Protein AF-X6LL41-F1 (afdb_monomer)

InterPro domains:
  IPR010301 Ribosomal RNA processing protein 1 [PF05997] (9-171)
  IPR010301 Ribosomal RNA processing protein 1 [PTHR13026] (32-170)

Radius of gyration: 15.84 Å; Cα contacts (8 Å, |Δi|>4): 146; chains: 1; bounding box: 43×36×39 Å

Sequence (175 aa):
FFFFFFEKKGVKEVMKALANPQVLISEILMNQIWEGLFYTYWMSDKPLVQQELALLITTMIHHCSDNARSLVFIGSGWYTLSREWTRIDFLRMDKFMSLVRHLMHQCLDFLALNSWDTSLCQSFSNLFLNNNPNNADNQPQGNQVLFCDPNNRGLVYHLCDIFMDELIKVCSVTP

Nearest PDB structures (foldseek):
  8fkv-assembly1_NO  TM=8.346E-01  e=8.853E-07  Homo sapiens
  8euy-assembly1_4  TM=8.291E-01  e=8.068E-07  Schizosaccharomyces pombe
  6w2v-assembly2_B  TM=4.631E-01  e=1.577E+00  synthetic construct

Structure (mmCIF, N/CA/C/O backbone):
data_AF-X6LL41-F1
#
_entry.id   AF-X6LL41-F1
#
loop_
_atom_site.group_PDB
_atom_site.id
_atom_site.type_symbol
_atom_site.label_atom_id
_atom_site.label_alt_id
_atom_site.label_comp_id
_atom_site.label_asym_id
_atom_site.label_entity_id
_atom_site.label_seq_id
_atom_site.pdbx_PDB_ins_code
_atom_site.Cartn_x
_atom_site.Cartn_y
_atom_site.Cartn_z
_atom_site.occupancy
_atom_site.B_iso_or_equiv
_atom_site.auth_seq_id
_atom_site.auth_comp_id
_atom_site.auth_asym_id
_atom_site.auth_atom_id
_atom_site.pdbx_PDB_model_num
ATOM 1 N N . PHE A 1 1 ? 22.937 9.522 0.078 1.00 33.28 1 PHE A N 1
ATOM 2 C CA . PHE A 1 1 ? 23.386 9.174 1.444 1.00 33.28 1 PHE A CA 1
ATOM 3 C C . PHE A 1 1 ? 22.240 8.766 2.388 1.00 33.28 1 PHE A C 1
ATOM 5 O O . PHE A 1 1 ? 22.523 8.143 3.396 1.00 33.28 1 PHE A O 1
ATOM 12 N N . PHE A 1 2 ? 20.961 9.027 2.061 1.00 35.41 2 PHE A N 1
ATOM 13 C CA . PHE A 1 2 ? 19.806 8.632 2.896 1.00 35.41 2 PHE A CA 1
ATOM 14 C C . PHE A 1 2 ? 19.232 7.225 2.609 1.00 35.41 2 PHE A C 1
ATOM 16 O O . PHE A 1 2 ? 18.390 6.739 3.352 1.00 35.41 2 PHE A O 1
ATOM 23 N N . PHE A 1 3 ? 19.690 6.554 1.547 1.00 40.19 3 PHE A N 1
ATOM 24 C CA . PHE A 1 3 ? 19.038 5.350 1.010 1.00 40.19 3 PHE A CA 1
ATOM 25 C C . PHE A 1 3 ? 19.567 4.007 1.532 1.00 40.19 3 PHE A C 1
ATOM 27 O O . PHE A 1 3 ? 19.021 2.970 1.176 1.00 40.19 3 PHE A O 1
ATOM 34 N N . PHE A 1 4 ? 20.615 3.995 2.360 1.00 36.62 4 PHE A N 1
ATOM 35 C CA . PHE A 1 4 ? 21.355 2.758 2.652 1.00 36.62 4 PHE A CA 1
ATOM 36 C C . PHE A 1 4 ? 21.101 2.138 4.033 1.00 36.62 4 PHE A C 1
ATOM 38 O O . PHE A 1 4 ? 21.790 1.192 4.392 1.00 36.62 4 PHE A O 1
ATOM 45 N N . PHE A 1 5 ? 20.138 2.630 4.822 1.00 41.75 5 PHE A N 1
ATOM 46 C CA . PHE A 1 5 ? 19.946 2.123 6.190 1.00 41.75 5 PHE A CA 1
ATOM 47 C C . PHE A 1 5 ? 18.486 2.015 6.652 1.00 41.75 5 PHE A C 1
ATOM 49 O O . PHE A 1 5 ? 18.164 2.289 7.805 1.00 41.75 5 PHE A O 1
ATOM 56 N N . PHE A 1 6 ? 17.588 1.545 5.786 1.00 51.38 6 PHE A N 1
ATOM 57 C CA . PHE A 1 6 ? 16.343 0.925 6.253 1.00 51.38 6 PHE A CA 1
ATOM 58 C C . PHE A 1 6 ? 16.562 -0.588 6.431 1.00 51.38 6 PHE A C 1
ATOM 60 O O . PHE A 1 6 ? 16.083 -1.426 5.675 1.00 51.38 6 PHE A O 1
ATOM 67 N N . GLU A 1 7 ? 17.346 -0.959 7.444 1.00 62.72 7 GLU A N 1
ATOM 68 C CA . GLU A 1 7 ? 17.366 -2.342 7.938 1.00 62.72 7 GLU A CA 1
ATOM 69 C C . GLU A 1 7 ? 16.042 -2.672 8.658 1.00 62.72 7 GLU A C 1
ATOM 71 O O . GLU A 1 7 ? 15.247 -1.778 8.959 1.00 62.72 7 GLU A O 1
ATOM 76 N N . LYS A 1 8 ? 15.827 -3.943 9.051 1.00 62.91 8 LYS A N 1
ATOM 77 C CA . LYS A 1 8 ? 14.685 -4.374 9.898 1.00 62.91 8 LYS A CA 1
ATOM 78 C C . LYS A 1 8 ? 14.462 -3.462 11.123 1.00 62.91 8 LYS A C 1
ATOM 80 O O . LYS A 1 8 ? 13.346 -3.373 11.627 1.00 62.91 8 LYS A O 1
ATOM 85 N N . LYS A 1 9 ? 15.507 -2.774 11.604 1.00 68.88 9 LYS A N 1
ATOM 86 C CA . LYS A 1 9 ? 15.431 -1.767 12.671 1.00 68.88 9 LYS A CA 1
ATOM 87 C C . LYS A 1 9 ? 14.641 -0.516 12.260 1.00 68.88 9 LYS A C 1
ATOM 89 O O . LYS A 1 9 ? 13.778 -0.100 13.021 1.00 68.88 9 LYS A O 1
ATOM 94 N N . GLY A 1 10 ? 14.872 0.036 11.067 1.00 81.19 10 GLY A N 1
ATOM 95 C CA . GLY A 1 10 ? 14.164 1.226 10.574 1.00 81.19 10 GLY A CA 1
ATOM 96 C C . GLY A 1 10 ? 12.662 0.983 10.427 1.00 81.19 10 GLY A C 1
ATOM 97 O O . GLY A 1 10 ? 11.854 1.776 10.897 1.00 81.19 10 GLY A O 1
ATOM 98 N N . VAL A 1 11 ? 12.289 -0.183 9.893 1.00 82.94 11 VAL A N 1
ATOM 99 C CA . VAL A 1 11 ? 10.882 -0.594 9.754 1.00 82.94 11 VAL A CA 1
ATOM 100 C C . VAL A 1 11 ? 10.181 -0.698 11.117 1.00 82.94 11 VAL A C 1
ATOM 102 O O . VAL A 1 11 ? 9.043 -0.261 11.270 1.00 82.94 11 VAL A O 1
ATOM 105 N N . LYS A 1 12 ? 10.872 -1.210 12.145 1.00 84.56 12 LYS A N 1
ATOM 106 C CA . LYS A 1 12 ? 10.341 -1.268 13.517 1.00 84.56 12 LYS A CA 1
ATOM 107 C C . LYS A 1 12 ? 10.138 0.111 14.138 1.00 84.56 12 LYS A C 1
ATOM 109 O O . LYS A 1 12 ? 9.148 0.306 14.836 1.00 84.56 12 LYS A O 1
ATOM 114 N N . GLU A 1 13 ? 11.047 1.054 13.906 1.00 87.44 13 GLU A N 1
ATOM 115 C CA . GLU A 1 13 ? 10.882 2.422 14.411 1.00 87.44 13 GLU A CA 1
ATOM 116 C C . GLU A 1 13 ? 9.721 3.147 13.718 1.00 87.44 13 GLU A C 1
ATOM 118 O O . GLU A 1 13 ? 8.966 3.847 14.390 1.00 87.44 13 GLU A O 1
ATOM 123 N N . VAL A 1 14 ? 9.500 2.904 12.418 1.00 91.19 14 VAL A N 1
ATOM 124 C CA . VAL A 1 14 ? 8.306 3.402 11.710 1.00 91.19 14 VAL A CA 1
ATOM 125 C C . VAL A 1 14 ? 7.030 2.879 12.366 1.00 91.19 14 VAL A C 1
ATOM 127 O O . VAL A 1 14 ? 6.163 3.678 12.705 1.00 91.19 14 VAL A O 1
ATOM 130 N N . MET A 1 15 ? 6.928 1.573 12.633 1.00 91.00 15 MET A N 1
ATOM 131 C CA . MET A 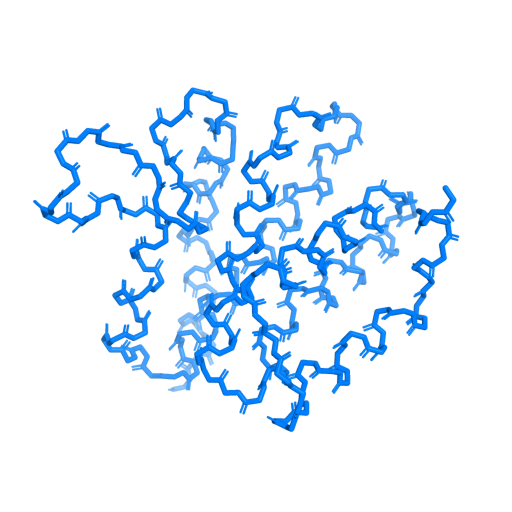1 15 ? 5.745 1.013 13.306 1.00 91.00 15 MET A CA 1
ATOM 132 C C . MET A 1 15 ? 5.494 1.650 14.678 1.00 91.00 15 MET A C 1
ATOM 134 O O . MET A 1 15 ? 4.359 1.990 15.000 1.00 91.00 15 MET A O 1
ATOM 138 N N . LYS A 1 16 ? 6.547 1.864 15.478 1.00 91.81 16 LYS A N 1
ATOM 139 C CA . LYS A 1 16 ? 6.421 2.545 16.778 1.00 91.81 16 LYS A CA 1
ATOM 140 C C . LYS A 1 16 ? 5.925 3.983 16.630 1.00 91.81 16 LYS A C 1
ATOM 142 O O . LYS A 1 16 ? 5.112 4.425 17.435 1.00 91.81 16 LYS A O 1
ATOM 147 N N . ALA A 1 17 ? 6.419 4.711 15.629 1.00 92.56 17 ALA A N 1
ATOM 148 C CA . ALA A 1 17 ? 5.989 6.078 15.362 1.00 92.56 17 ALA A CA 1
ATOM 149 C C . ALA A 1 17 ? 4.515 6.129 14.929 1.00 92.56 17 ALA A C 1
ATOM 151 O O . ALA A 1 17 ? 3.758 6.943 15.452 1.00 92.56 17 ALA A O 1
ATOM 152 N N . LEU A 1 18 ? 4.095 5.221 14.039 1.00 94.00 18 LEU A N 1
ATOM 153 C CA . LEU A 1 18 ? 2.706 5.106 13.582 1.00 94.00 18 LEU A CA 1
ATOM 154 C C . LEU A 1 18 ? 1.743 4.796 14.736 1.00 94.00 18 LEU A C 1
ATOM 156 O O . LEU A 1 18 ? 0.667 5.395 14.797 1.00 94.00 18 LEU A O 1
ATOM 160 N N . ALA A 1 19 ? 2.157 3.938 15.669 1.00 94.81 19 ALA A N 1
ATOM 161 C CA . ALA A 1 19 ? 1.364 3.544 16.831 1.00 94.81 19 ALA A CA 1
ATOM 162 C C . ALA A 1 19 ? 1.279 4.615 17.928 1.00 94.81 19 ALA A C 1
ATOM 164 O O . ALA A 1 19 ? 0.389 4.548 18.772 1.00 94.81 19 ALA A O 1
ATOM 165 N N . ASN A 1 20 ? 2.188 5.597 17.955 1.00 94.00 20 ASN A N 1
ATOM 166 C CA . ASN A 1 20 ? 2.219 6.610 19.006 1.00 94.00 20 ASN A CA 1
ATOM 167 C C . ASN A 1 20 ? 1.291 7.798 18.666 1.00 94.00 20 ASN A C 1
ATOM 169 O O . ASN A 1 20 ? 1.620 8.575 17.761 1.00 94.00 20 ASN A O 1
ATOM 173 N N . PRO A 1 21 ? 0.188 8.025 19.411 1.00 92.00 21 PRO A N 1
ATOM 174 C CA . PRO A 1 21 ? -0.733 9.131 19.139 1.00 92.00 21 PRO A CA 1
ATOM 175 C C . PRO A 1 21 ? -0.095 10.516 19.329 1.00 92.00 21 PRO A C 1
ATOM 177 O O . PRO A 1 21 ? -0.542 11.487 18.729 1.00 92.00 21 PRO A O 1
ATOM 180 N N . GLN A 1 22 ? 0.963 10.617 20.145 1.00 91.31 22 GLN A N 1
ATOM 181 C CA . GLN A 1 22 ? 1.665 11.879 20.416 1.00 91.31 22 GLN A CA 1
ATOM 182 C C . GLN A 1 22 ? 2.561 12.320 19.253 1.00 91.31 22 GLN A C 1
ATOM 184 O O . GLN A 1 22 ? 2.933 13.490 19.166 1.00 91.31 22 GLN A O 1
ATOM 189 N N . VAL A 1 23 ? 2.927 11.395 18.362 1.00 90.94 23 VAL A N 1
ATOM 190 C CA . VAL A 1 23 ? 3.705 11.715 17.165 1.00 90.94 23 VAL A CA 1
ATOM 191 C C . VAL A 1 23 ? 2.744 12.247 16.112 1.00 90.94 23 VAL A C 1
ATOM 193 O O . VAL A 1 23 ? 1.881 11.515 15.630 1.00 90.94 23 VAL A O 1
ATOM 196 N N . LEU A 1 24 ? 2.893 13.520 15.746 1.00 88.88 24 LEU A N 1
ATOM 197 C CA . LEU A 1 24 ? 2.140 14.117 14.648 1.00 88.88 24 LEU A CA 1
ATOM 198 C C . LEU A 1 24 ? 2.757 13.685 13.314 1.00 88.88 24 LEU A C 1
ATOM 200 O O . LEU A 1 24 ? 3.906 14.018 13.023 1.00 88.88 24 LEU A O 1
ATOM 204 N N . ILE A 1 25 ? 1.986 12.970 12.497 1.00 89.75 25 ILE A N 1
ATOM 205 C CA . ILE A 1 25 ? 2.406 12.537 11.163 1.00 89.75 25 ILE A CA 1
ATOM 206 C C . ILE A 1 25 ? 1.541 13.262 10.139 1.00 89.75 25 ILE A C 1
ATOM 208 O O . ILE A 1 25 ? 0.356 12.974 10.002 1.00 89.75 25 ILE A O 1
ATOM 212 N N . SER A 1 26 ? 2.135 14.236 9.448 1.00 91.75 26 SER A N 1
ATOM 213 C CA . SER A 1 26 ? 1.490 14.915 8.324 1.00 91.75 26 SER A CA 1
ATOM 214 C C . SER A 1 26 ? 1.481 14.024 7.081 1.00 91.75 26 SER A C 1
ATOM 216 O O . SER A 1 26 ? 2.293 13.107 6.962 1.00 91.75 26 SER A O 1
ATOM 218 N N . GLU A 1 27 ? 0.616 14.337 6.115 1.00 90.81 27 GLU A N 1
ATOM 219 C CA . GLU A 1 27 ? 0.585 13.654 4.813 1.00 90.81 27 GLU A CA 1
ATOM 220 C C . GLU A 1 27 ? 1.956 13.678 4.115 1.00 90.81 27 GLU A C 1
ATOM 222 O O . GLU A 1 27 ? 2.419 12.665 3.599 1.00 90.81 27 GLU A O 1
ATOM 227 N N . ILE A 1 28 ? 2.666 14.810 4.187 1.00 91.81 28 ILE A N 1
ATOM 228 C CA . ILE A 1 28 ? 4.011 14.965 3.611 1.00 91.81 28 ILE A CA 1
ATOM 229 C C . ILE A 1 28 ? 5.003 13.996 4.264 1.00 91.81 28 ILE A C 1
ATOM 231 O O . ILE A 1 28 ? 5.767 13.331 3.564 1.00 91.81 28 ILE A O 1
ATOM 235 N N . LEU A 1 29 ? 4.992 13.898 5.597 1.00 93.62 29 LEU A N 1
ATOM 236 C CA . LEU A 1 29 ? 5.865 12.968 6.311 1.00 93.62 29 LEU A CA 1
ATOM 237 C C . LEU A 1 29 ? 5.485 11.514 6.004 1.00 93.62 29 LEU A C 1
ATOM 239 O O . LEU A 1 29 ? 6.366 10.681 5.808 1.00 93.62 29 LEU A O 1
ATOM 243 N N . MET A 1 30 ? 4.190 11.212 5.902 1.00 95.38 30 MET A N 1
ATOM 244 C CA . MET A 1 30 ? 3.717 9.884 5.518 1.00 95.38 30 MET A CA 1
ATOM 245 C C . MET A 1 30 ? 4.190 9.496 4.108 1.00 95.38 30 MET A C 1
ATOM 247 O O . MET A 1 30 ? 4.641 8.371 3.901 1.00 95.38 30 MET A O 1
ATOM 251 N N . ASN A 1 31 ? 4.189 10.439 3.162 1.00 94.62 31 ASN A N 1
ATOM 252 C CA . ASN A 1 31 ? 4.722 10.229 1.813 1.00 94.62 31 ASN A CA 1
ATOM 253 C C . ASN A 1 31 ? 6.228 9.928 1.832 1.00 94.62 31 ASN A C 1
ATOM 255 O O . ASN A 1 31 ? 6.690 9.046 1.111 1.00 94.62 31 ASN A O 1
ATOM 259 N N . GLN A 1 32 ? 6.998 10.608 2.686 1.00 94.19 32 GLN A N 1
ATOM 260 C CA . GLN A 1 32 ? 8.427 10.323 2.867 1.00 94.19 32 GLN A CA 1
ATOM 261 C C . GLN A 1 32 ? 8.670 8.943 3.492 1.00 94.19 32 GLN A C 1
ATOM 263 O O . GLN A 1 32 ? 9.596 8.238 3.088 1.00 94.19 32 GLN A O 1
ATOM 268 N N . ILE A 1 33 ? 7.834 8.540 4.456 1.00 94.94 33 ILE A N 1
ATOM 269 C CA . ILE A 1 33 ? 7.877 7.197 5.046 1.00 94.94 33 ILE A CA 1
ATOM 270 C C . ILE A 1 33 ? 7.636 6.151 3.957 1.00 94.94 33 ILE A C 1
ATOM 272 O O . ILE A 1 33 ? 8.443 5.233 3.812 1.00 94.94 33 ILE A O 1
ATOM 276 N N . TRP A 1 34 ? 6.576 6.303 3.163 1.00 96.50 34 TRP A N 1
ATOM 277 C CA . TRP A 1 34 ? 6.252 5.366 2.089 1.00 96.50 34 TRP A CA 1
ATOM 278 C C . TRP A 1 34 ? 7.303 5.304 0.993 1.00 96.50 34 TRP A C 1
ATOM 280 O O . TRP A 1 34 ? 7.592 4.215 0.505 1.00 96.50 34 TRP A O 1
ATOM 290 N N . GLU A 1 35 ? 7.939 6.423 0.654 1.00 95.06 35 GLU A N 1
ATOM 291 C CA . GLU A 1 35 ? 9.086 6.418 -0.249 1.00 95.06 35 GLU A CA 1
ATOM 292 C C . GLU A 1 35 ? 10.241 5.584 0.328 1.00 95.06 35 GLU A C 1
ATOM 294 O O . GLU A 1 35 ? 10.792 4.716 -0.352 1.00 95.06 35 GLU A O 1
ATOM 299 N N . GLY A 1 36 ? 10.553 5.757 1.616 1.00 94.12 36 GLY A N 1
ATOM 300 C CA . GLY A 1 36 ? 11.525 4.919 2.321 1.00 94.12 36 GLY A CA 1
ATOM 301 C C . GLY A 1 36 ? 11.163 3.430 2.281 1.00 94.12 36 GLY A C 1
ATOM 302 O O . GLY A 1 36 ? 12.007 2.598 1.937 1.00 94.12 36 GLY A O 1
ATOM 303 N N . LEU A 1 37 ? 9.906 3.078 2.570 1.00 95.44 37 LEU A N 1
ATOM 304 C CA . LEU A 1 37 ? 9.413 1.696 2.527 1.00 95.44 37 LEU A CA 1
ATOM 305 C C . LEU A 1 37 ? 9.467 1.110 1.108 1.00 95.44 37 LEU A C 1
ATOM 307 O O . LEU A 1 37 ? 9.918 -0.023 0.935 1.00 95.44 37 LEU A O 1
ATOM 311 N N . PHE A 1 38 ? 9.090 1.890 0.093 1.00 95.94 38 PHE A N 1
ATOM 312 C CA . PHE A 1 38 ? 9.137 1.498 -1.314 1.00 95.94 38 PHE A CA 1
ATOM 313 C C . PHE A 1 38 ? 10.557 1.125 -1.737 1.00 95.94 38 PHE A C 1
ATOM 315 O O . PHE A 1 38 ? 10.779 0.032 -2.259 1.00 95.94 38 PHE A O 1
ATOM 322 N N . TYR A 1 39 ? 11.546 1.978 -1.458 1.00 94.25 39 TYR A N 1
ATOM 323 C CA . TYR A 1 39 ? 12.932 1.688 -1.830 1.00 94.25 39 TYR A CA 1
ATOM 324 C C . TYR A 1 39 ? 13.571 0.603 -0.952 1.00 94.25 39 TYR A C 1
ATOM 326 O O . TYR A 1 39 ? 14.415 -0.155 -1.429 1.00 94.25 39 TYR A O 1
ATOM 334 N N . THR A 1 40 ? 13.120 0.441 0.294 1.00 92.94 40 THR A N 1
ATOM 335 C CA . THR A 1 40 ? 13.490 -0.720 1.121 1.00 92.94 40 THR A CA 1
ATOM 336 C C . THR A 1 40 ? 13.018 -2.017 0.468 1.00 92.94 40 THR A C 1
ATOM 338 O O . THR A 1 40 ? 13.783 -2.974 0.337 1.00 92.94 40 THR A O 1
ATOM 341 N N . TYR A 1 41 ? 11.772 -2.040 -0.012 1.00 94.88 41 TYR A N 1
ATOM 342 C CA . TYR A 1 41 ? 11.224 -3.174 -0.746 1.00 94.88 41 TYR A CA 1
ATOM 343 C C . TYR A 1 41 ? 11.928 -3.382 -2.091 1.00 94.88 41 TYR A C 1
ATOM 345 O O . TYR A 1 41 ? 12.267 -4.513 -2.453 1.00 94.88 41 TYR A O 1
ATOM 353 N N . TRP A 1 42 ? 12.239 -2.297 -2.801 1.00 95.31 42 TRP A N 1
ATOM 354 C CA . TRP A 1 42 ? 12.977 -2.306 -4.063 1.00 95.31 42 TRP A CA 1
ATOM 355 C C . TRP A 1 42 ? 14.328 -3.017 -3.947 1.00 95.31 42 TRP A C 1
ATOM 357 O O . TRP A 1 42 ? 14.660 -3.821 -4.820 1.00 95.31 42 TRP A O 1
ATOM 367 N N . MET A 1 43 ? 15.068 -2.778 -2.861 1.00 92.44 43 MET A N 1
ATOM 368 C CA . MET A 1 43 ? 16.388 -3.372 -2.604 1.00 92.44 43 MET A CA 1
ATOM 369 C C . MET A 1 43 ? 16.331 -4.796 -2.021 1.00 92.44 43 MET A C 1
ATOM 371 O O . MET A 1 43 ? 17.369 -5.405 -1.777 1.00 92.44 43 MET A O 1
ATOM 375 N N . SER A 1 44 ? 15.138 -5.348 -1.768 1.00 91.69 44 SER A N 1
ATOM 376 C CA . SER A 1 44 ? 15.004 -6.723 -1.275 1.00 91.69 44 SER A CA 1
ATOM 377 C C . SER A 1 44 ? 15.068 -7.748 -2.418 1.00 91.69 44 SER A C 1
ATOM 379 O O . SER A 1 44 ? 14.195 -7.789 -3.288 1.00 91.69 44 SER A O 1
ATOM 381 N N . ASP A 1 45 ? 16.090 -8.605 -2.410 1.00 90.69 45 ASP A N 1
ATOM 382 C CA . ASP A 1 45 ? 16.326 -9.577 -3.496 1.00 90.69 45 ASP A CA 1
ATOM 383 C C . ASP A 1 45 ? 15.965 -11.024 -3.126 1.00 90.69 45 ASP A C 1
ATOM 385 O O . ASP A 1 45 ? 15.678 -11.842 -3.995 1.00 90.69 45 ASP A O 1
ATOM 389 N N . LYS A 1 46 ? 15.960 -11.368 -1.832 1.00 91.31 46 LYS A N 1
ATOM 390 C CA . LYS A 1 46 ? 15.680 -12.741 -1.378 1.00 91.31 46 LYS A CA 1
ATOM 391 C C . LYS A 1 46 ? 14.163 -12.984 -1.307 1.00 91.31 46 LYS A C 1
ATOM 393 O O . LYS A 1 46 ? 13.511 -12.255 -0.559 1.00 91.31 46 LYS A O 1
ATOM 398 N N . PRO A 1 47 ? 13.605 -14.032 -1.950 1.00 92.69 47 PRO A N 1
ATOM 399 C CA . PRO A 1 47 ? 12.156 -14.268 -1.988 1.00 92.69 47 PRO A CA 1
ATOM 400 C C . PRO A 1 47 ? 11.474 -14.311 -0.613 1.00 92.69 47 PRO A C 1
ATOM 402 O O . PRO A 1 47 ? 10.464 -13.648 -0.405 1.00 92.69 47 PRO A O 1
ATOM 405 N N . LEU A 1 48 ? 12.062 -15.012 0.364 1.00 92.00 48 LEU A N 1
ATOM 406 C CA . LEU A 1 48 ? 11.520 -15.062 1.732 1.00 92.00 48 LEU A CA 1
ATOM 407 C C . LEU A 1 48 ? 11.501 -13.678 2.400 1.00 92.00 48 LEU A C 1
ATOM 409 O O . LEU A 1 48 ? 10.548 -13.327 3.085 1.00 92.00 48 LEU A O 1
ATOM 413 N N . VAL A 1 49 ? 12.531 -12.863 2.155 1.00 91.44 49 VAL A N 1
ATOM 414 C CA . VAL A 1 49 ? 12.606 -11.495 2.688 1.00 91.44 49 VAL A CA 1
ATOM 415 C C . VAL A 1 49 ? 11.569 -10.598 2.017 1.00 91.44 49 VAL A C 1
ATOM 417 O O . VAL A 1 49 ? 10.959 -9.781 2.696 1.00 91.44 49 VAL A O 1
ATOM 420 N N . GLN A 1 50 ? 11.339 -10.758 0.711 1.00 93.44 50 GLN A N 1
ATOM 421 C CA . GLN A 1 50 ? 10.296 -10.028 -0.016 1.00 93.44 50 GLN A CA 1
ATOM 422 C C . GLN A 1 50 ? 8.903 -10.355 0.536 1.00 93.44 50 GLN A C 1
ATOM 424 O O . GLN A 1 50 ? 8.107 -9.447 0.750 1.00 93.44 50 GLN A O 1
ATOM 429 N N . GLN A 1 51 ? 8.612 -11.629 0.806 1.00 93.81 51 GLN A N 1
ATOM 430 C CA . GLN A 1 51 ? 7.332 -12.044 1.389 1.00 93.81 51 GLN A CA 1
ATOM 431 C C . GLN A 1 51 ? 7.139 -11.468 2.799 1.00 93.81 51 GLN A C 1
ATOM 433 O O . GLN A 1 51 ? 6.131 -10.813 3.059 1.00 93.81 51 GLN A O 1
ATOM 438 N N . GLU A 1 52 ? 8.132 -11.636 3.681 1.00 93.81 52 GLU A N 1
ATOM 439 C CA . GLU A 1 52 ? 8.102 -11.068 5.037 1.00 93.81 52 GLU A CA 1
ATOM 440 C C . GLU A 1 52 ? 7.915 -9.547 5.013 1.00 93.81 52 GLU A C 1
ATOM 442 O O . GLU A 1 52 ? 7.118 -9.001 5.773 1.00 93.81 52 GLU A O 1
ATOM 447 N N . LEU A 1 53 ? 8.654 -8.849 4.146 1.00 93.94 53 LEU A N 1
ATOM 448 C CA . LEU A 1 53 ? 8.650 -7.392 4.099 1.00 93.94 53 LEU A CA 1
ATOM 449 C C . LEU A 1 53 ? 7.352 -6.836 3.506 1.00 93.94 53 LEU A C 1
ATOM 451 O O . LEU A 1 53 ? 6.856 -5.833 4.012 1.00 93.94 53 LEU A O 1
ATOM 455 N N . ALA A 1 54 ? 6.779 -7.479 2.483 1.00 95.81 54 ALA A N 1
ATOM 456 C CA . ALA A 1 54 ? 5.490 -7.071 1.925 1.00 95.81 54 ALA A CA 1
ATOM 457 C C . ALA A 1 54 ? 4.380 -7.160 2.978 1.00 95.81 54 ALA A C 1
ATOM 459 O O . ALA A 1 54 ? 3.627 -6.204 3.169 1.00 95.81 54 ALA A O 1
ATOM 460 N N . LEU A 1 55 ? 4.325 -8.274 3.714 1.00 94.88 55 LEU A N 1
ATOM 461 C CA . LEU A 1 55 ? 3.366 -8.443 4.800 1.00 94.88 55 LEU A CA 1
ATOM 462 C C . LEU A 1 55 ? 3.608 -7.422 5.920 1.00 94.88 55 LEU A C 1
ATOM 464 O O . LEU A 1 55 ? 2.672 -6.782 6.391 1.00 94.88 55 LEU A O 1
ATOM 468 N N . LEU A 1 56 ? 4.866 -7.210 6.311 1.00 94.69 56 LEU A N 1
ATOM 469 C CA . LEU A 1 56 ? 5.219 -6.260 7.365 1.00 94.69 56 LEU A CA 1
ATOM 470 C C . LEU A 1 56 ? 4.836 -4.819 7.009 1.00 94.69 56 LEU A C 1
ATOM 472 O O . LEU A 1 56 ? 4.329 -4.109 7.866 1.00 94.69 56 LEU A O 1
ATOM 476 N N . ILE A 1 57 ? 5.075 -4.382 5.769 1.00 96.12 57 ILE A N 1
ATOM 477 C CA . ILE A 1 57 ? 4.726 -3.030 5.303 1.00 96.12 57 ILE A CA 1
ATOM 478 C C . ILE A 1 57 ? 3.209 -2.841 5.297 1.00 96.12 57 ILE A C 1
ATOM 480 O O . ILE A 1 57 ? 2.703 -1.840 5.794 1.00 96.12 57 ILE A O 1
ATOM 484 N N . THR A 1 58 ? 2.478 -3.801 4.739 1.00 97.44 58 THR A N 1
ATOM 485 C CA . THR A 1 58 ? 1.034 -3.664 4.502 1.00 97.44 58 THR A CA 1
ATOM 486 C C . THR A 1 58 ? 0.218 -3.788 5.788 1.00 97.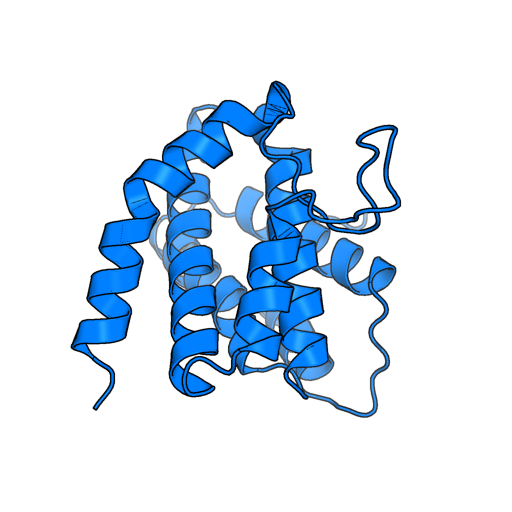44 58 THR A C 1
ATOM 488 O O . THR A 1 58 ? -0.735 -3.038 5.977 1.00 97.44 58 THR A O 1
ATOM 491 N N . THR A 1 59 ? 0.648 -4.628 6.735 1.00 96.94 59 THR A N 1
ATOM 492 C CA . THR A 1 59 ? 0.003 -4.772 8.056 1.00 96.94 59 THR A CA 1
ATOM 493 C C . THR A 1 59 ? 0.158 -3.541 8.960 1.00 96.94 59 THR A C 1
ATOM 495 O O . THR A 1 59 ? -0.539 -3.425 9.970 1.00 96.94 59 THR A O 1
ATOM 498 N N . MET A 1 60 ? 1.017 -2.569 8.616 1.00 96.75 60 MET A N 1
ATOM 499 C CA . MET A 1 60 ? 1.144 -1.315 9.380 1.00 96.75 60 MET A CA 1
ATOM 500 C C . MET A 1 60 ? -0.147 -0.489 9.408 1.00 96.75 60 MET A C 1
ATOM 502 O O . MET A 1 60 ? -0.328 0.298 10.337 1.00 96.75 60 MET A O 1
ATOM 506 N N . ILE A 1 61 ? -1.062 -0.704 8.453 1.00 97.50 61 ILE A N 1
ATOM 507 C CA . ILE A 1 61 ? -2.403 -0.094 8.436 1.00 97.50 61 ILE A CA 1
ATOM 508 C C . ILE A 1 61 ? -3.104 -0.279 9.789 1.00 97.50 61 ILE A C 1
ATOM 510 O O . ILE A 1 61 ? -3.689 0.666 10.318 1.00 97.50 61 ILE A O 1
ATOM 514 N N . HIS A 1 62 ? -2.979 -1.472 10.376 1.00 96.81 62 HIS A N 1
ATOM 515 C CA . HIS A 1 62 ? -3.636 -1.864 11.625 1.00 96.81 62 HIS A CA 1
ATOM 516 C C . HIS A 1 62 ? -2.868 -1.443 12.887 1.00 96.81 62 HIS A C 1
ATOM 518 O O . HIS A 1 62 ? -3.363 -1.610 13.996 1.00 96.81 62 HIS A O 1
ATOM 524 N N . HI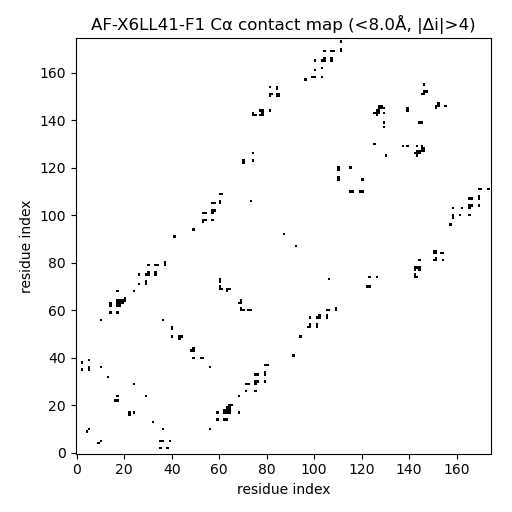S A 1 63 ? -1.655 -0.907 12.733 1.00 95.19 63 HIS A N 1
ATOM 525 C CA . HIS A 1 63 ? -0.804 -0.461 13.840 1.00 95.19 63 HIS A CA 1
ATOM 526 C C . HIS A 1 63 ? -0.839 1.058 14.041 1.00 95.19 63 HIS A C 1
ATOM 528 O O . HIS A 1 63 ? -0.173 1.572 14.937 1.00 95.19 63 HIS A O 1
ATOM 534 N N . CYS A 1 64 ? -1.565 1.791 13.197 1.00 96.06 64 CYS A N 1
ATOM 535 C CA . CYS A 1 64 ? -1.721 3.233 13.341 1.00 96.06 64 CYS A CA 1
ATOM 536 C C . CYS A 1 64 ? -2.570 3.569 14.578 1.00 96.06 64 CYS A C 1
ATOM 538 O O . CYS A 1 64 ? -3.457 2.810 14.956 1.00 96.06 64 CYS A O 1
ATOM 540 N N . SER A 1 65 ? -2.312 4.722 15.203 1.00 95.38 65 SER A N 1
ATOM 541 C CA . SER A 1 65 ? -3.012 5.147 16.429 1.00 95.38 65 SER A CA 1
ATOM 542 C C . SER A 1 65 ? -4.528 5.296 16.294 1.00 95.38 65 SER A C 1
ATOM 544 O O . SER A 1 65 ? -5.235 5.225 17.296 1.00 95.38 65 SER A O 1
ATOM 546 N N . ASP A 1 66 ? -5.013 5.570 15.084 1.00 95.75 66 ASP A N 1
ATOM 547 C CA . ASP A 1 66 ? -6.411 5.849 14.780 1.00 95.75 66 ASP A CA 1
ATOM 548 C C . ASP A 1 66 ? -6.698 5.632 13.284 1.00 95.75 66 ASP A C 1
ATOM 550 O O . ASP A 1 66 ? -5.788 5.616 12.448 1.00 95.75 66 ASP A O 1
ATOM 554 N N . ASN A 1 67 ? -7.984 5.511 12.947 1.00 96.31 67 ASN A N 1
ATOM 555 C CA . ASN A 1 67 ? -8.447 5.251 11.584 1.00 96.31 67 ASN A CA 1
ATOM 556 C C . ASN A 1 67 ? -8.090 6.368 10.592 1.00 96.31 67 ASN A C 1
ATOM 558 O O . ASN A 1 67 ? -7.879 6.086 9.413 1.00 96.31 67 ASN A O 1
ATOM 562 N N . ALA A 1 68 ? -8.004 7.628 11.037 1.00 94.31 68 ALA A N 1
ATOM 563 C CA . ALA A 1 68 ? -7.635 8.730 10.152 1.00 94.31 68 ALA A CA 1
ATOM 564 C C . ALA A 1 68 ? -6.167 8.600 9.730 1.00 94.31 68 ALA A C 1
ATOM 566 O O . ALA A 1 68 ? -5.844 8.721 8.549 1.00 94.31 68 ALA A O 1
ATOM 567 N N . ARG A 1 69 ? -5.280 8.252 10.666 1.00 95.75 69 ARG A N 1
ATOM 568 C CA . ARG A 1 69 ? -3.881 7.936 10.369 1.00 95.75 69 ARG A CA 1
ATOM 569 C C . ARG A 1 69 ? -3.747 6.701 9.477 1.00 95.75 69 ARG A C 1
ATOM 571 O O . ARG A 1 69 ? -2.933 6.736 8.555 1.00 95.75 69 ARG A O 1
ATOM 578 N N . SER A 1 70 ? -4.553 5.658 9.691 1.00 97.19 70 SER A N 1
ATOM 579 C CA . SER A 1 70 ? -4.604 4.494 8.790 1.00 97.19 70 SER A CA 1
ATOM 580 C C . SER A 1 70 ? -4.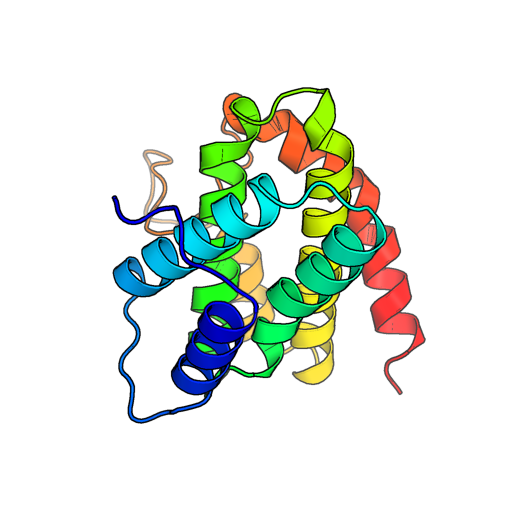991 4.899 7.367 1.00 97.19 70 SER A C 1
ATOM 582 O O . SER A 1 70 ? -4.334 4.481 6.419 1.00 97.19 70 SER A O 1
ATOM 584 N N . LEU A 1 71 ? -5.997 5.764 7.194 1.00 95.25 71 LEU A N 1
ATOM 585 C CA . LEU A 1 71 ? -6.400 6.271 5.877 1.00 95.25 71 LEU A CA 1
ATOM 586 C C . LEU A 1 71 ? -5.300 7.103 5.205 1.00 95.25 71 LEU A C 1
ATOM 588 O O . LEU A 1 71 ? -5.067 6.938 4.009 1.00 95.25 71 LEU A O 1
ATOM 592 N N . VAL A 1 72 ? -4.586 7.947 5.958 1.00 94.69 72 VAL A N 1
ATOM 593 C CA . VAL A 1 72 ? -3.432 8.705 5.438 1.00 94.69 72 VAL A CA 1
ATOM 594 C C . VAL A 1 72 ? -2.321 7.746 5.002 1.00 94.69 72 VAL A C 1
ATOM 596 O O . VAL A 1 72 ? -1.759 7.916 3.923 1.00 94.69 72 VAL A O 1
ATOM 599 N N . PHE A 1 73 ? -2.041 6.700 5.789 1.00 97.06 73 PHE A N 1
ATOM 600 C CA . PHE A 1 73 ? -1.081 5.657 5.420 1.00 97.06 73 PHE A CA 1
ATOM 601 C C . PHE A 1 73 ? -1.506 4.931 4.137 1.00 97.06 73 PHE A C 1
ATOM 603 O O . PHE A 1 73 ? -0.689 4.784 3.233 1.00 97.06 73 PHE A O 1
ATOM 610 N N . ILE A 1 74 ? -2.773 4.526 4.018 1.00 96.88 74 ILE A N 1
ATOM 611 C CA . ILE A 1 74 ? -3.312 3.884 2.810 1.00 96.88 74 ILE A CA 1
ATOM 612 C C . ILE A 1 74 ? -3.151 4.812 1.598 1.00 96.88 74 ILE A C 1
ATOM 614 O O . ILE A 1 74 ? -2.574 4.404 0.590 1.00 96.88 74 ILE A O 1
ATOM 618 N N . GLY A 1 75 ? -3.601 6.066 1.708 1.00 94.44 75 GLY A N 1
ATOM 619 C CA . GLY A 1 75 ? -3.510 7.055 0.633 1.00 94.44 75 GLY A CA 1
ATOM 620 C C . GLY A 1 75 ? -2.072 7.290 0.173 1.00 94.44 75 GLY A C 1
ATOM 621 O O . GLY A 1 75 ? -1.786 7.188 -1.017 1.00 94.44 75 GLY A O 1
ATOM 622 N N . SER A 1 76 ? -1.143 7.518 1.106 1.00 95.56 76 SER A N 1
ATOM 623 C CA . SER A 1 76 ? 0.284 7.672 0.795 1.00 95.56 76 SER A CA 1
ATOM 624 C C . SER A 1 76 ? 0.874 6.452 0.087 1.00 95.56 76 SER A C 1
ATOM 626 O O . SER A 1 76 ? 1.651 6.615 -0.850 1.00 95.56 76 SER A O 1
ATOM 628 N N . GLY A 1 77 ? 0.495 5.236 0.489 1.00 96.44 77 GLY A N 1
ATOM 629 C CA . GLY A 1 77 ? 0.990 4.011 -0.139 1.00 96.44 77 GLY A CA 1
ATOM 630 C C . GLY A 1 77 ? 0.550 3.869 -1.586 1.00 96.44 77 GLY A C 1
ATOM 631 O O . GLY A 1 77 ? 1.375 3.620 -2.466 1.00 96.44 77 GLY A O 1
ATOM 632 N N . TRP A 1 78 ? -0.736 4.092 -1.847 1.00 95.06 78 TRP A N 1
ATOM 633 C CA . TRP A 1 78 ? -1.281 4.070 -3.201 1.00 95.06 78 TRP A CA 1
ATOM 634 C C . TRP A 1 78 ? -0.708 5.192 -4.071 1.00 95.06 78 TRP A C 1
ATOM 636 O O . TRP A 1 78 ? -0.332 4.937 -5.216 1.00 95.06 78 TRP A O 1
ATOM 646 N N . TYR A 1 79 ? -0.543 6.396 -3.517 1.00 92.88 79 TYR A N 1
ATOM 647 C CA . TYR A 1 79 ? 0.119 7.511 -4.193 1.00 92.88 79 TYR A CA 1
ATOM 648 C C . TYR A 1 79 ? 1.570 7.180 -4.575 1.00 92.88 79 TYR A C 1
ATOM 650 O O . TYR A 1 79 ? 1.967 7.376 -5.724 1.00 92.88 79 TYR A O 1
ATOM 658 N N . THR A 1 80 ? 2.361 6.618 -3.655 1.00 94.62 80 THR A N 1
ATOM 659 C CA . THR A 1 80 ? 3.741 6.197 -3.941 1.00 94.62 80 THR A CA 1
ATOM 660 C C . THR A 1 80 ? 3.788 5.093 -4.996 1.00 94.62 80 THR A C 1
ATOM 662 O O . THR A 1 80 ? 4.571 5.193 -5.938 1.00 94.62 80 THR A O 1
ATOM 665 N N . LEU A 1 81 ? 2.943 4.063 -4.882 1.00 95.12 81 LEU A N 1
ATOM 666 C CA . LEU A 1 81 ? 2.884 2.973 -5.861 1.00 95.12 81 LEU A CA 1
ATOM 667 C C . LEU A 1 81 ? 2.529 3.486 -7.254 1.00 95.12 81 LEU A C 1
ATOM 669 O O . LEU A 1 81 ? 3.187 3.104 -8.214 1.00 95.12 81 LEU A O 1
ATOM 673 N N . SER A 1 82 ? 1.539 4.371 -7.351 1.00 92.06 82 SER A N 1
ATOM 674 C CA . SER A 1 82 ? 1.134 5.017 -8.597 1.00 92.06 82 SER A CA 1
ATOM 675 C C . SER A 1 82 ? 2.282 5.818 -9.217 1.00 92.06 82 SER A C 1
ATOM 677 O O . SER A 1 82 ? 2.670 5.565 -10.357 1.00 92.06 82 SER A O 1
ATOM 679 N N . ARG A 1 83 ? 2.890 6.731 -8.451 1.00 90.69 83 ARG A N 1
ATOM 680 C CA . ARG A 1 83 ? 3.971 7.604 -8.932 1.00 90.69 83 ARG A CA 1
ATOM 681 C C . ARG A 1 83 ? 5.178 6.824 -9.458 1.00 90.69 83 ARG A C 1
ATOM 683 O O . ARG A 1 83 ? 5.812 7.244 -10.423 1.00 90.69 83 ARG A O 1
ATOM 690 N N . GLU A 1 84 ? 5.519 5.716 -8.808 1.00 93.25 84 GLU A N 1
ATOM 691 C CA . GLU A 1 84 ? 6.714 4.930 -9.124 1.00 93.25 84 GLU A CA 1
ATOM 692 C C . GLU A 1 84 ? 6.441 3.759 -10.086 1.00 93.25 84 GLU A C 1
ATOM 694 O O . GLU A 1 84 ? 7.392 3.128 -10.550 1.00 93.25 84 GLU A O 1
ATOM 699 N N . TRP A 1 85 ? 5.176 3.462 -10.418 1.00 94.19 85 TRP A N 1
ATOM 700 C CA . TRP A 1 85 ? 4.789 2.222 -11.103 1.00 94.19 85 TRP A CA 1
ATOM 701 C C . TRP A 1 85 ? 5.530 1.998 -12.424 1.00 94.19 85 TRP A C 1
ATOM 703 O O . TRP A 1 85 ? 6.081 0.927 -12.670 1.00 94.19 85 TRP A O 1
ATOM 713 N N . THR A 1 86 ? 5.600 3.034 -13.262 1.00 92.88 86 THR A N 1
ATOM 714 C CA . THR A 1 86 ? 6.261 2.985 -14.579 1.00 92.88 86 THR A CA 1
ATOM 715 C C . THR A 1 86 ? 7.776 2.860 -14.500 1.00 92.88 86 THR A C 1
ATOM 717 O O . THR A 1 86 ? 8.413 2.508 -15.491 1.00 92.88 86 THR A O 1
ATOM 720 N N . ARG A 1 87 ? 8.369 3.151 -13.337 1.00 94.00 87 ARG A N 1
ATOM 721 C CA . ARG A 1 87 ? 9.815 3.064 -13.118 1.00 94.00 87 ARG A CA 1
ATOM 722 C C . ARG A 1 87 ? 10.248 1.654 -12.732 1.00 94.00 87 ARG A C 1
ATOM 724 O O . ARG A 1 87 ? 11.437 1.363 -12.835 1.00 94.00 87 ARG A O 1
ATOM 731 N N . ILE A 1 88 ? 9.319 0.795 -12.302 1.00 95.56 88 ILE A N 1
ATOM 732 C CA . ILE A 1 88 ? 9.586 -0.598 -11.932 1.00 95.56 88 ILE A CA 1
ATOM 733 C C . ILE A 1 88 ? 9.937 -1.391 -13.192 1.00 95.56 88 ILE A C 1
ATOM 735 O O . ILE A 1 88 ? 9.126 -1.538 -14.104 1.00 95.56 88 ILE A O 1
ATOM 739 N N . ASP A 1 89 ? 11.153 -1.930 -13.239 1.00 94.69 89 ASP A N 1
ATOM 740 C CA . ASP A 1 89 ? 11.577 -2.797 -14.331 1.00 94.69 89 ASP A CA 1
ATOM 741 C C . ASP A 1 89 ? 10.977 -4.207 -14.216 1.00 94.69 89 ASP A C 1
ATOM 743 O O . ASP A 1 89 ? 10.564 -4.663 -13.146 1.00 94.69 89 ASP A O 1
ATOM 747 N N . PHE A 1 90 ? 10.985 -4.927 -15.338 1.00 94.00 90 PHE A N 1
ATOM 748 C CA . PHE A 1 90 ? 10.387 -6.255 -15.466 1.00 94.00 90 PHE A CA 1
ATOM 749 C C . PHE A 1 90 ? 10.854 -7.256 -14.394 1.00 94.00 90 PHE A C 1
ATOM 751 O O . PHE A 1 90 ? 10.030 -8.000 -13.871 1.00 94.00 90 PHE A O 1
ATOM 758 N N . LEU A 1 91 ? 12.136 -7.245 -14.001 1.00 94.62 91 LEU A N 1
ATOM 759 C CA . LEU A 1 91 ? 12.678 -8.208 -13.029 1.00 94.62 91 LEU A CA 1
ATOM 760 C C . LEU A 1 91 ? 12.138 -7.995 -11.608 1.00 94.62 91 LEU A C 1
ATOM 762 O O . LEU A 1 91 ? 12.246 -8.882 -10.763 1.00 94.62 91 LEU A O 1
ATOM 766 N N . ARG A 1 92 ? 11.588 -6.810 -11.322 1.00 95.88 92 ARG A N 1
ATOM 767 C CA . ARG A 1 92 ? 11.027 -6.449 -10.013 1.00 95.88 92 ARG A CA 1
ATOM 768 C C . ARG A 1 92 ? 9.504 -6.464 -10.001 1.00 95.88 92 ARG A C 1
ATOM 770 O O . ARG A 1 92 ? 8.924 -6.389 -8.919 1.00 95.88 92 ARG A O 1
ATOM 777 N N . MET A 1 93 ? 8.863 -6.566 -11.163 1.00 96.00 93 MET A N 1
ATOM 778 C CA . MET A 1 93 ? 7.418 -6.408 -11.280 1.00 96.00 93 MET A CA 1
ATOM 779 C C . MET A 1 93 ? 6.658 -7.414 -10.410 1.00 96.00 93 MET A C 1
ATOM 781 O O . MET A 1 93 ? 5.800 -7.005 -9.635 1.00 96.00 93 MET A O 1
ATOM 785 N N . ASP A 1 94 ? 7.038 -8.694 -10.425 1.00 96.75 94 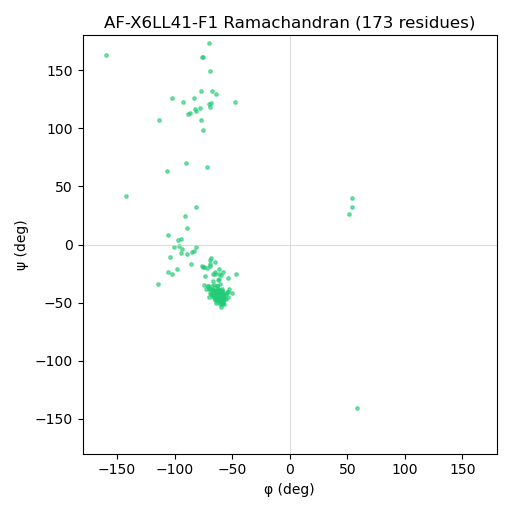ASP A N 1
ATOM 786 C CA . ASP A 1 94 ? 6.332 -9.749 -9.679 1.00 96.75 94 ASP A CA 1
ATOM 787 C C . ASP A 1 94 ? 6.238 -9.466 -8.174 1.00 96.75 94 ASP A C 1
ATOM 789 O O . ASP A 1 94 ? 5.181 -9.634 -7.557 1.00 96.75 94 ASP A O 1
ATOM 793 N N . LYS A 1 95 ? 7.325 -8.976 -7.561 1.00 96.56 95 LYS A N 1
ATOM 794 C CA . LYS A 1 95 ? 7.302 -8.641 -6.133 1.00 96.56 95 LYS A CA 1
ATOM 795 C C . LYS A 1 95 ? 6.432 -7.413 -5.861 1.00 96.56 95 LYS A C 1
ATOM 797 O O . LYS A 1 95 ? 5.701 -7.393 -4.877 1.00 96.56 95 LYS A O 1
ATOM 802 N N . PHE A 1 96 ? 6.431 -6.412 -6.740 1.00 97.88 96 PHE A N 1
ATOM 803 C CA . PHE A 1 96 ? 5.561 -5.244 -6.578 1.00 97.88 96 PHE A CA 1
ATOM 804 C C . PHE A 1 96 ? 4.082 -5.578 -6.817 1.00 97.88 96 PHE A C 1
ATOM 806 O O . PHE A 1 96 ? 3.237 -5.107 -6.060 1.00 97.88 96 PHE A O 1
ATOM 813 N N . MET A 1 97 ? 3.765 -6.470 -7.757 1.00 97.75 97 MET A N 1
ATOM 814 C CA . MET A 1 97 ? 2.420 -7.037 -7.912 1.00 97.75 97 MET A CA 1
ATOM 815 C C . MET A 1 97 ? 1.975 -7.759 -6.629 1.00 97.75 97 MET A C 1
ATOM 817 O O . MET A 1 97 ? 0.847 -7.578 -6.161 1.00 97.75 97 MET A O 1
ATOM 821 N N . SER A 1 98 ? 2.873 -8.529 -6.006 1.00 97.56 98 SER A N 1
ATOM 822 C CA . SER A 1 98 ? 2.619 -9.162 -4.707 1.00 97.56 98 SER A CA 1
ATOM 823 C C . SER A 1 98 ? 2.387 -8.131 -3.596 1.00 97.56 98 SER A C 1
ATOM 825 O O . SER A 1 98 ? 1.422 -8.261 -2.844 1.00 97.56 98 SER A O 1
ATOM 827 N N . LEU A 1 99 ? 3.202 -7.074 -3.510 1.00 98.38 99 LEU A N 1
ATOM 828 C CA . LEU A 1 99 ? 3.021 -5.989 -2.538 1.00 98.38 99 LEU A CA 1
ATOM 829 C C . LEU A 1 99 ? 1.650 -5.317 -2.687 1.00 98.38 99 LEU A C 1
ATOM 831 O O . LEU A 1 99 ? 0.960 -5.138 -1.687 1.00 98.38 99 LEU A O 1
ATOM 835 N N . VAL A 1 100 ? 1.233 -5.002 -3.918 1.00 98.06 100 VAL A N 1
ATOM 836 C CA . VAL A 1 100 ? -0.094 -4.428 -4.202 1.00 98.06 100 VAL A CA 1
ATOM 837 C C . VAL A 1 100 ? -1.206 -5.371 -3.746 1.00 98.06 100 VAL A C 1
ATOM 839 O O . VAL A 1 100 ? -2.166 -4.920 -3.125 1.00 98.06 100 VAL A O 1
ATOM 842 N N . ARG A 1 101 ? -1.063 -6.683 -3.980 1.00 98.44 101 ARG A N 1
ATOM 843 C CA . ARG A 1 101 ? -2.046 -7.675 -3.524 1.00 98.44 101 ARG A CA 1
ATOM 844 C C . ARG A 1 101 ? -2.189 -7.696 -2.005 1.00 98.44 101 ARG A C 1
ATOM 846 O O . ARG A 1 101 ? -3.309 -7.641 -1.504 1.00 98.44 101 ARG A O 1
ATOM 853 N N . HIS A 1 102 ? -1.073 -7.718 -1.279 1.00 98.31 102 HIS A N 1
ATOM 854 C CA . HIS A 1 102 ? -1.094 -7.655 0.183 1.00 98.31 102 HIS A CA 1
ATOM 855 C C . HIS A 1 102 ? -1.676 -6.328 0.680 1.00 98.31 102 HIS A C 1
ATOM 857 O O . HIS A 1 102 ? -2.479 -6.326 1.608 1.00 98.31 102 HIS A O 1
ATOM 863 N N . LEU A 1 103 ? -1.326 -5.204 0.046 1.00 98.38 103 LEU A N 1
ATOM 864 C CA . LEU A 1 103 ? -1.834 -3.891 0.437 1.00 98.38 103 LEU A CA 1
ATOM 865 C C . LEU A 1 103 ? -3.352 -3.818 0.274 1.00 98.38 103 LEU A C 1
ATOM 867 O O . LEU A 1 103 ? -4.043 -3.385 1.192 1.00 98.38 103 LEU A O 1
ATOM 871 N N . MET A 1 104 ? -3.866 -4.278 -0.866 1.00 98.12 104 MET A N 1
ATOM 872 C CA . MET A 1 104 ? -5.297 -4.301 -1.152 1.00 98.12 104 MET A CA 1
ATOM 873 C C . MET A 1 104 ? -6.052 -5.187 -0.155 1.00 98.12 104 MET A C 1
ATOM 875 O O . MET A 1 104 ? -7.065 -4.760 0.395 1.00 98.12 104 MET A O 1
ATOM 879 N N . HIS A 1 105 ? -5.517 -6.371 0.154 1.00 98.31 105 HIS A N 1
ATOM 880 C CA . HIS A 1 105 ? -6.073 -7.248 1.183 1.00 98.31 105 HIS A CA 1
ATOM 881 C C . HIS A 1 105 ? -6.166 -6.552 2.548 1.00 98.31 105 HIS A C 1
ATOM 883 O O . HIS A 1 105 ? -7.235 -6.526 3.147 1.00 98.31 105 HIS A O 1
ATOM 889 N N . GLN A 1 106 ? -5.076 -5.937 3.019 1.00 98.50 106 GLN A N 1
ATOM 890 C CA . GLN A 1 106 ? -5.047 -5.249 4.318 1.00 98.50 106 GLN A CA 1
ATOM 891 C C . GLN A 1 106 ? -5.959 -4.008 4.344 1.00 98.50 106 GLN A C 1
ATOM 893 O O . GLN A 1 106 ? -6.553 -3.699 5.370 1.00 98.50 106 GLN A O 1
ATOM 898 N N . CYS A 1 107 ? -6.143 -3.317 3.213 1.00 98.06 107 CYS A N 1
ATOM 899 C CA . CYS A 1 107 ? -7.128 -2.235 3.110 1.00 98.06 107 CYS A CA 1
ATOM 900 C C . CYS A 1 107 ? -8.566 -2.750 3.298 1.00 98.06 107 CYS A C 1
ATOM 902 O O . CYS A 1 107 ? -9.349 -2.126 4.009 1.00 98.06 107 CYS A O 1
ATOM 904 N N . LEU A 1 108 ? -8.920 -3.876 2.670 1.00 98.25 108 LEU A N 1
ATOM 905 C CA . LEU A 1 108 ? -10.252 -4.480 2.802 1.00 98.25 108 LEU A CA 1
ATOM 906 C C . LEU A 1 108 ? -10.472 -5.050 4.199 1.00 98.25 108 LEU A C 1
ATOM 908 O O . LEU A 1 108 ? -11.533 -4.833 4.774 1.00 98.25 108 LEU A O 1
ATOM 912 N N . ASP A 1 109 ? -9.463 -5.713 4.760 1.00 98.12 109 ASP A N 1
ATOM 913 C CA . ASP A 1 109 ? -9.497 -6.212 6.134 1.00 98.12 109 ASP A CA 1
ATOM 914 C C . ASP A 1 109 ? -9.672 -5.061 7.135 1.00 98.12 109 ASP A C 1
ATOM 916 O O . ASP A 1 109 ? -10.515 -5.129 8.023 1.00 98.12 109 ASP A O 1
ATOM 920 N N . PHE A 1 110 ? -8.982 -3.932 6.936 1.00 98.12 110 PHE A N 1
ATOM 921 C CA . PHE A 1 110 ? -9.183 -2.720 7.734 1.00 98.12 110 PHE A CA 1
ATOM 922 C C . PHE A 1 110 ? -10.631 -2.213 7.676 1.00 98.12 110 PHE A C 1
ATOM 924 O O . PHE A 1 110 ? -11.195 -1.856 8.713 1.00 98.12 110 PHE A O 1
ATOM 931 N N . LEU A 1 111 ? -11.252 -2.193 6.492 1.00 98.06 111 LEU A N 1
ATOM 932 C CA . LEU A 1 111 ? -12.659 -1.804 6.353 1.00 98.06 111 LEU A CA 1
ATOM 933 C C . LEU A 1 111 ? -13.592 -2.815 7.031 1.00 98.06 111 LEU A C 1
ATOM 935 O O . LEU A 1 111 ? -14.508 -2.404 7.742 1.00 98.06 111 LEU A O 1
ATOM 939 N N . ALA A 1 112 ? -13.340 -4.114 6.870 1.00 97.25 112 ALA A N 1
ATOM 940 C CA . ALA A 1 112 ? -14.133 -5.177 7.481 1.00 97.25 112 ALA A CA 1
ATOM 941 C C . ALA A 1 112 ? -14.053 -5.156 9.017 1.00 97.25 112 ALA A C 1
ATOM 943 O O . ALA A 1 112 ? -15.084 -5.218 9.683 1.00 97.25 112 ALA A O 1
ATOM 944 N N . LEU A 1 113 ? -12.857 -4.969 9.587 1.00 96.31 113 LEU A N 1
ATOM 945 C CA . LEU A 1 113 ? -12.645 -4.810 11.032 1.00 96.31 113 LEU A CA 1
ATOM 946 C C . LEU A 1 113 ? -13.361 -3.578 11.596 1.00 96.31 113 LEU A C 1
ATOM 948 O O . LEU A 1 113 ? -13.801 -3.585 12.743 1.00 96.31 113 LEU A O 1
ATOM 952 N N . ASN A 1 114 ? -13.528 -2.537 10.779 1.00 96.62 114 ASN A N 1
ATOM 953 C CA . ASN A 1 114 ? -14.338 -1.366 11.105 1.00 96.62 114 ASN A CA 1
ATOM 954 C C . ASN A 1 114 ? -15.803 -1.512 10.655 1.00 96.62 114 ASN A C 1
ATOM 956 O O . ASN A 1 114 ? -16.489 -0.514 10.443 1.00 96.62 114 ASN A O 1
ATOM 960 N N . SER A 1 115 ? -16.295 -2.749 10.512 1.00 96.31 115 SER A N 1
ATOM 961 C CA . SER A 1 115 ? -17.693 -3.068 10.190 1.00 96.31 115 SER A CA 1
ATOM 962 C C . SER A 1 115 ? -18.216 -2.382 8.926 1.00 96.31 115 SER A C 1
ATOM 964 O O . SER A 1 115 ? -19.397 -2.046 8.849 1.00 96.31 115 SER A O 1
ATOM 966 N N . TRP A 1 116 ? -17.343 -2.157 7.941 1.00 96.62 116 TRP A N 1
ATOM 967 C CA . TRP A 1 116 ? -17.677 -1.452 6.703 1.00 96.62 116 TRP A CA 1
ATOM 968 C C . TRP A 1 116 ? -18.302 -0.073 6.958 1.00 96.62 116 TRP A C 1
ATOM 970 O O . TRP A 1 116 ? -19.252 0.322 6.276 1.00 96.62 116 TRP A O 1
ATOM 980 N N . ASP A 1 117 ? -17.784 0.656 7.957 1.00 97.25 117 ASP A N 1
ATOM 981 C CA . ASP A 1 117 ? -18.220 2.019 8.254 1.00 97.25 117 ASP A CA 1
ATOM 982 C C . ASP A 1 117 ? -18.270 2.853 6.966 1.00 97.25 117 ASP A C 1
ATOM 984 O O . ASP A 1 117 ? -17.283 2.995 6.238 1.00 97.25 117 ASP A O 1
ATOM 988 N N . THR A 1 118 ? -19.448 3.408 6.680 1.00 96.44 118 THR A N 1
ATOM 989 C CA . THR A 1 118 ? -19.719 4.084 5.409 1.00 96.44 118 THR A CA 1
ATOM 990 C C . THR A 1 118 ? -18.788 5.273 5.177 1.00 96.44 118 THR A C 1
ATOM 992 O O . THR A 1 118 ? -18.384 5.513 4.040 1.00 96.44 118 THR A O 1
ATOM 995 N N . SER A 1 119 ? -18.398 5.992 6.234 1.00 95.25 119 SER A N 1
ATOM 996 C CA . SER A 1 119 ? -17.482 7.130 6.132 1.00 95.25 119 SER A CA 1
ATOM 997 C C . SER A 1 119 ? -16.059 6.687 5.786 1.00 95.25 119 SER A C 1
ATOM 999 O O . SER A 1 119 ? -15.400 7.323 4.956 1.00 95.25 119 SER A O 1
ATOM 1001 N N . LEU A 1 120 ? -15.602 5.557 6.337 1.00 95.81 120 LEU A N 1
ATOM 1002 C CA . LEU A 1 120 ? -14.307 4.966 5.998 1.00 95.81 120 LEU A CA 1
ATOM 1003 C C . LEU A 1 120 ? -14.314 4.395 4.580 1.00 95.81 120 LEU A C 1
ATOM 1005 O O . LEU A 1 120 ? -13.394 4.673 3.814 1.00 95.81 120 LEU A O 1
ATOM 1009 N N . CYS A 1 121 ? -15.367 3.668 4.193 1.00 95.94 121 CYS A N 1
ATOM 1010 C CA . CYS A 1 121 ? -15.527 3.152 2.834 1.00 95.94 121 CYS A CA 1
ATOM 1011 C C . CYS A 1 121 ? -15.558 4.282 1.799 1.00 95.94 121 CYS A C 1
ATOM 1013 O O . CYS A 1 121 ? -14.930 4.170 0.744 1.00 95.94 121 CYS A O 1
ATOM 1015 N N . GLN A 1 122 ? -16.245 5.386 2.098 1.00 93.00 122 GLN A N 1
ATOM 1016 C CA . GLN A 1 122 ? -16.281 6.555 1.226 1.00 93.00 122 GLN A CA 1
ATOM 1017 C C . GLN A 1 122 ? -14.912 7.237 1.149 1.00 93.00 122 GLN A C 1
ATOM 1019 O O . GLN A 1 122 ? -14.458 7.558 0.054 1.00 93.00 122 GLN A O 1
ATOM 1024 N N . SER A 1 123 ? -14.224 7.399 2.282 1.00 92.00 123 SER A N 1
ATOM 1025 C CA . SER A 1 123 ? -12.873 7.973 2.320 1.00 92.00 123 SER A CA 1
ATOM 1026 C C . SER A 1 123 ? -11.877 7.132 1.520 1.00 92.00 123 SER A C 1
ATOM 1028 O O . SER A 1 123 ? -11.131 7.678 0.714 1.00 92.00 123 SER A O 1
ATOM 1030 N N . PHE A 1 124 ? -11.920 5.806 1.673 1.00 93.38 124 PHE A N 1
ATOM 1031 C CA . PHE A 1 124 ? -11.120 4.864 0.893 1.00 93.38 124 PHE A CA 1
ATOM 1032 C C . PHE A 1 124 ? -11.450 4.936 -0.603 1.00 93.38 124 PHE A C 1
ATOM 1034 O O . PHE A 1 124 ? -10.551 5.059 -1.429 1.00 93.38 124 PHE A O 1
ATOM 1041 N N . SER A 1 125 ? -12.735 4.930 -0.966 1.00 90.81 125 SER A N 1
ATOM 1042 C CA . SER A 1 125 ? -13.166 5.006 -2.370 1.00 90.81 125 SER A CA 1
ATOM 1043 C C . SER A 1 125 ? -12.743 6.323 -3.029 1.00 90.81 125 SER A C 1
ATOM 1045 O O . SER A 1 125 ? -12.348 6.338 -4.193 1.00 90.81 125 SER A O 1
ATOM 1047 N N . ASN A 1 126 ? -12.761 7.427 -2.281 1.00 87.69 126 ASN A N 1
ATOM 1048 C CA . ASN A 1 126 ? -12.332 8.744 -2.755 1.00 87.69 126 ASN A CA 1
ATOM 1049 C C . ASN A 1 126 ? -10.817 8.849 -3.007 1.00 87.69 126 ASN A C 1
ATOM 1051 O O . ASN A 1 126 ? -10.388 9.806 -3.649 1.00 87.69 126 ASN A O 1
ATOM 1055 N N . LEU A 1 127 ? -10.004 7.889 -2.545 1.00 86.88 127 LEU A N 1
ATOM 1056 C CA . LEU A 1 127 ? -8.590 7.807 -2.938 1.00 86.88 127 LEU A CA 1
ATOM 1057 C C . LEU A 1 127 ? -8.430 7.477 -4.425 1.00 86.88 127 LEU A C 1
ATOM 1059 O O . LEU A 1 127 ? -7.411 7.807 -5.022 1.00 86.88 127 LEU A O 1
ATOM 1063 N N . PHE A 1 128 ? -9.433 6.825 -5.006 1.00 83.81 128 PHE A N 1
ATOM 1064 C CA . PHE A 1 128 ? -9.396 6.251 -6.345 1.00 83.81 128 PHE A CA 1
ATOM 1065 C C . PHE A 1 128 ? -10.365 6.921 -7.316 1.00 83.81 128 PHE A C 1
ATOM 1067 O O . PHE A 1 128 ? -10.114 7.029 -8.517 1.00 83.81 128 PHE A O 1
ATOM 1074 N N . LEU A 1 129 ? -11.508 7.352 -6.794 1.00 76.75 129 LEU A N 1
ATOM 1075 C CA . LEU A 1 129 ? -12.541 8.027 -7.550 1.00 76.75 129 LEU A CA 1
ATOM 1076 C C . LEU A 1 129 ? -12.304 9.533 -7.447 1.00 76.75 129 LEU A C 1
ATOM 1078 O O . LEU A 1 129 ? -12.302 10.086 -6.347 1.00 76.75 129 LEU A O 1
ATOM 1082 N N . ASN A 1 130 ? -12.153 10.214 -8.587 1.00 64.44 130 ASN A N 1
ATOM 1083 C CA . ASN A 1 130 ? -12.159 11.678 -8.641 1.00 64.44 130 ASN A CA 1
ATOM 1084 C C . ASN A 1 130 ? -13.588 12.206 -8.400 1.00 64.44 130 ASN A C 1
ATOM 1086 O O . ASN A 1 130 ? -14.240 12.740 -9.292 1.00 64.44 130 ASN A O 1
ATOM 1090 N N . ASN A 1 131 ? -14.093 12.004 -7.186 1.00 54.97 131 ASN A N 1
ATOM 1091 C CA . ASN A 1 131 ? -15.442 12.371 -6.771 1.00 54.97 131 ASN A CA 1
ATOM 1092 C C . ASN A 1 131 ? -15.509 13.792 -6.205 1.00 54.97 131 ASN A C 1
ATOM 1094 O O . ASN A 1 131 ? -16.487 14.119 -5.540 1.00 54.97 131 ASN A O 1
ATOM 1098 N N . ASN A 1 132 ? -14.488 14.635 -6.400 1.00 54.75 132 ASN A N 1
ATOM 1099 C CA . ASN A 1 132 ? -14.553 16.008 -5.914 1.00 54.75 132 ASN A CA 1
ATOM 1100 C C . ASN A 1 132 ? -15.453 16.834 -6.856 1.00 54.75 132 ASN A C 1
ATOM 1102 O O . ASN A 1 132 ? -15.020 17.168 -7.961 1.00 54.75 132 ASN A O 1
ATOM 1106 N N . PRO A 1 133 ? -16.681 17.205 -6.436 1.00 49.59 133 PRO A N 1
ATOM 1107 C CA . PRO A 1 133 ? -17.613 17.942 -7.289 1.00 49.59 133 PRO A CA 1
ATOM 1108 C C . PRO A 1 133 ? -17.100 19.344 -7.656 1.00 49.59 133 PRO A C 1
ATOM 1110 O O . PRO A 1 133 ? -17.609 19.951 -8.593 1.00 49.59 133 PRO A O 1
ATOM 1113 N N . ASN A 1 134 ? -16.083 19.851 -6.949 1.00 52.28 134 ASN A N 1
ATOM 1114 C CA . ASN A 1 134 ? -15.480 21.165 -7.174 1.00 52.28 134 ASN A CA 1
ATOM 1115 C C . ASN A 1 134 ? -14.210 21.109 -8.039 1.00 52.28 134 ASN A C 1
ATOM 1117 O O . ASN A 1 134 ? -13.545 22.127 -8.217 1.00 52.28 134 ASN A O 1
ATOM 1121 N N . ASN A 1 135 ? -13.842 19.936 -8.556 1.00 55.47 135 ASN A N 1
ATOM 1122 C CA . ASN A 1 135 ? -12.575 19.713 -9.246 1.00 55.47 135 ASN A CA 1
ATOM 1123 C C . ASN A 1 135 ? -12.793 19.582 -10.760 1.00 55.47 135 ASN A C 1
ATOM 1125 O O . ASN A 1 135 ? -12.551 18.532 -11.355 1.00 55.47 135 ASN A O 1
ATOM 1129 N N . ALA A 1 136 ? -13.285 20.667 -11.369 1.00 52.41 136 ALA A N 1
ATOM 1130 C CA . ALA A 1 136 ? -13.617 20.746 -12.795 1.00 52.41 136 ALA A CA 1
ATOM 1131 C C . ALA A 1 136 ? -12.424 20.430 -13.725 1.00 52.41 136 ALA A C 1
ATOM 1133 O O . ALA A 1 136 ? -12.626 19.980 -14.851 1.00 52.41 136 ALA A O 1
ATOM 1134 N N . ASP A 1 137 ? -11.194 20.597 -13.228 1.00 57.97 137 ASP A N 1
ATOM 1135 C CA . ASP A 1 137 ? -9.954 20.444 -13.997 1.00 57.97 137 ASP A CA 1
ATOM 1136 C C . ASP A 1 137 ? -9.320 19.043 -13.888 1.00 57.97 137 ASP A C 1
ATOM 1138 O O . ASP A 1 137 ? -8.221 18.820 -14.402 1.00 57.97 137 ASP A O 1
ATOM 1142 N N . ASN A 1 138 ? -9.981 18.089 -13.209 1.00 54.78 138 ASN A N 1
ATOM 1143 C CA . ASN A 1 138 ? -9.465 16.734 -12.948 1.00 54.78 138 ASN A CA 1
ATOM 1144 C C . ASN A 1 138 ? -8.048 16.703 -12.331 1.00 54.78 138 ASN A C 1
ATOM 1146 O O . ASN A 1 138 ? -7.312 15.731 -12.510 1.00 54.78 138 ASN A O 1
ATOM 1150 N N . GLN A 1 139 ? -7.637 17.759 -11.621 1.00 55.12 139 GLN A N 1
ATOM 1151 C CA . GLN A 1 139 ? -6.320 17.807 -10.987 1.00 55.12 139 GLN A CA 1
ATOM 1152 C C . GLN A 1 139 ? -6.324 16.960 -9.707 1.00 55.12 139 GLN A C 1
ATOM 1154 O O . GLN A 1 139 ? -7.224 17.123 -8.885 1.00 55.12 139 GLN A O 1
ATOM 1159 N N . PRO A 1 140 ? -5.339 16.080 -9.483 1.00 57.84 140 PRO A N 1
ATOM 1160 C CA . PRO A 1 140 ? -5.280 15.285 -8.261 1.00 57.84 140 PRO A CA 1
ATOM 1161 C C . PRO A 1 140 ? -5.098 16.208 -7.051 1.00 57.84 140 PRO A C 1
ATOM 1163 O O . PRO A 1 140 ? -4.212 17.063 -7.045 1.00 57.84 140 PRO A O 1
ATOM 1166 N N . GLN A 1 141 ? -5.933 16.047 -6.022 1.00 61.84 141 GLN A N 1
ATOM 1167 C CA . GLN A 1 141 ? -5.745 16.735 -4.741 1.00 61.84 141 GLN A CA 1
ATOM 1168 C C . GLN A 1 141 ? -5.148 15.769 -3.717 1.00 61.84 141 GLN A C 1
ATOM 1170 O O . GLN A 1 141 ? -5.706 14.700 -3.475 1.00 61.84 141 GLN A O 1
ATOM 1175 N N . GLY A 1 142 ? -4.024 16.157 -3.108 1.00 71.94 142 GLY A N 1
ATOM 1176 C CA . GLY A 1 142 ? -3.307 15.319 -2.141 1.00 71.94 142 GLY A CA 1
ATOM 1177 C C . GLY A 1 142 ? -2.886 13.972 -2.738 1.00 71.94 142 GLY A C 1
ATOM 1178 O O . GLY A 1 142 ? -2.507 13.886 -3.906 1.00 71.94 142 GLY A O 1
ATOM 1179 N N . ASN A 1 143 ? -2.996 12.911 -1.943 1.00 77.19 143 ASN A N 1
ATOM 1180 C CA . ASN A 1 143 ? -2.615 11.542 -2.310 1.00 77.19 143 ASN A CA 1
ATOM 1181 C C . ASN A 1 143 ? -3.662 10.767 -3.143 1.00 77.19 143 ASN A C 1
ATOM 1183 O O . ASN A 1 143 ? -3.777 9.547 -3.015 1.00 77.19 143 ASN A O 1
ATOM 1187 N N . GLN A 1 144 ? -4.443 11.443 -3.989 1.00 77.75 144 GLN A N 1
ATOM 1188 C CA . GLN A 1 144 ? -5.364 10.761 -4.905 1.00 77.75 144 GLN A CA 1
ATOM 1189 C C . GLN A 1 144 ? -4.606 9.974 -5.980 1.00 77.75 144 GLN A C 1
ATOM 1191 O O . GLN A 1 144 ? -3.716 10.501 -6.651 1.00 77.75 144 GLN A O 1
ATOM 1196 N N . VAL A 1 145 ? -5.007 8.721 -6.192 1.00 74.94 145 VAL A N 1
ATOM 1197 C CA . VAL A 1 145 ? -4.545 7.911 -7.317 1.00 74.94 145 VAL A CA 1
ATOM 1198 C C . VAL A 1 145 ? -5.448 8.157 -8.509 1.00 74.94 145 VAL A C 1
ATOM 1200 O O . VAL A 1 145 ? -6.613 7.764 -8.541 1.00 74.94 145 VAL A O 1
ATOM 1203 N N . LEU A 1 146 ? -4.879 8.784 -9.533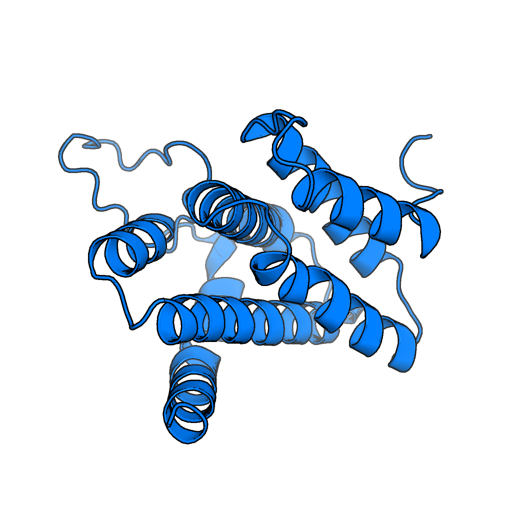 1.00 70.69 146 LEU A N 1
ATOM 1204 C CA . LEU A 1 146 ? -5.563 8.990 -10.798 1.00 70.69 146 LEU A CA 1
ATOM 1205 C C . LEU A 1 146 ? -5.598 7.682 -11.588 1.00 70.69 146 LEU A C 1
ATOM 1207 O O . LEU A 1 146 ? -4.649 7.342 -12.298 1.00 70.69 146 LEU A O 1
ATOM 1211 N N . PHE A 1 147 ? -6.719 6.968 -11.517 1.00 68.00 147 PHE A N 1
ATOM 1212 C CA . PHE A 1 147 ? -6.967 5.801 -12.369 1.00 68.00 147 PHE A CA 1
ATOM 1213 C C . PHE A 1 147 ? -6.986 6.125 -13.866 1.00 68.00 147 PHE A C 1
ATOM 1215 O O . PHE A 1 147 ? -6.706 5.261 -14.693 1.00 68.00 147 PHE A O 1
ATOM 1222 N N . CYS A 1 148 ? -7.296 7.369 -14.224 1.00 66.00 148 CYS A N 1
ATOM 1223 C CA . CYS A 1 148 ? -7.283 7.846 -15.601 1.00 66.00 148 CYS A CA 1
ATOM 1224 C C . CYS A 1 148 ? -5.893 8.281 -16.098 1.00 66.00 148 CYS A C 1
ATOM 1226 O O . CYS A 1 148 ? -5.759 8.563 -17.290 1.00 66.00 148 CYS A O 1
ATOM 1228 N N . ASP A 1 149 ? -4.863 8.306 -15.244 1.00 73.31 149 ASP A N 1
ATOM 1229 C CA . ASP A 1 149 ? -3.492 8.588 -15.677 1.00 73.31 149 ASP A CA 1
ATOM 1230 C C . ASP A 1 149 ? -2.970 7.429 -16.552 1.00 73.31 149 ASP A C 1
ATOM 1232 O O . ASP A 1 149 ? -2.907 6.280 -16.094 1.00 73.31 149 ASP A O 1
ATOM 1236 N N . PRO A 1 150 ? -2.563 7.694 -17.810 1.00 73.75 150 PRO A N 1
ATOM 1237 C CA . PRO A 1 150 ? -1.979 6.685 -18.689 1.00 73.75 150 PRO A CA 1
ATOM 1238 C C . PRO A 1 150 ? -0.784 5.940 -18.081 1.00 73.75 150 PRO A C 1
ATOM 1240 O O . PRO A 1 150 ? -0.576 4.772 -18.415 1.00 73.75 150 PRO A O 1
ATOM 1243 N N . ASN A 1 151 ? -0.031 6.578 -17.181 1.00 76.94 151 ASN A N 1
ATOM 1244 C CA . ASN A 1 151 ? 1.125 5.984 -16.510 1.00 76.94 151 ASN A CA 1
ATOM 1245 C C . ASN A 1 151 ? 0.729 4.920 -15.470 1.00 76.94 151 ASN A C 1
ATOM 1247 O O . ASN A 1 151 ? 1.519 4.032 -15.163 1.00 76.94 151 ASN A O 1
ATOM 1251 N N . ASN A 1 152 ? -0.514 4.933 -14.983 1.00 80.69 152 ASN A N 1
ATOM 1252 C CA . ASN A 1 152 ? -0.981 4.023 -13.933 1.00 80.69 152 ASN A CA 1
ATOM 1253 C C . ASN A 1 152 ? -1.713 2.783 -14.455 1.00 80.69 152 ASN A C 1
ATOM 1255 O O . ASN A 1 152 ? -2.117 1.941 -13.657 1.00 80.69 152 ASN A O 1
ATOM 1259 N N . ARG A 1 153 ? -1.893 2.623 -15.773 1.00 86.94 153 ARG A N 1
ATOM 1260 C CA . ARG A 1 153 ? -2.739 1.550 -16.337 1.00 86.94 153 ARG A CA 1
ATOM 1261 C C . ARG A 1 153 ? -2.367 0.152 -15.852 1.00 86.94 153 ARG A C 1
ATOM 1263 O O . ARG A 1 153 ? -3.256 -0.634 -15.557 1.00 86.94 153 ARG A O 1
ATOM 1270 N N . GLY A 1 154 ? -1.072 -0.149 -15.739 1.00 92.06 154 GLY A N 1
ATOM 1271 C CA . GLY A 1 154 ? -0.618 -1.452 -15.246 1.00 92.06 154 GLY A CA 1
ATOM 1272 C C . GLY A 1 154 ? -1.037 -1.720 -13.797 1.00 92.06 154 GLY A C 1
ATOM 1273 O O . GLY A 1 154 ? -1.467 -2.826 -13.487 1.00 92.06 154 GLY A O 1
ATOM 1274 N N . LEU A 1 155 ? -0.970 -0.700 -12.936 1.00 92.88 155 LEU A N 1
ATOM 1275 C CA . LEU A 1 155 ? -1.418 -0.788 -11.546 1.00 92.88 155 LEU A CA 1
ATOM 1276 C C . LEU A 1 155 ? -2.936 -0.980 -11.480 1.00 92.88 155 LEU A C 1
ATOM 1278 O O . LEU A 1 155 ? -3.415 -1.808 -10.713 1.00 92.88 155 LEU A O 1
ATOM 1282 N N . VAL A 1 156 ? -3.682 -0.245 -12.312 1.00 90.69 156 VAL A N 1
ATOM 1283 C CA . VAL A 1 156 ? -5.147 -0.339 -12.391 1.00 90.69 156 VAL A CA 1
ATOM 1284 C C . VAL A 1 156 ? -5.593 -1.716 -12.871 1.00 90.69 156 VAL A C 1
ATOM 1286 O O . VAL A 1 156 ? -6.480 -2.302 -12.264 1.00 90.69 156 VAL A O 1
ATOM 1289 N N . TYR A 1 157 ? -4.972 -2.260 -13.919 1.00 93.25 157 TYR A N 1
ATOM 1290 C CA . TYR A 1 157 ? -5.301 -3.600 -14.408 1.00 93.25 157 TYR A CA 1
ATOM 1291 C C . TYR A 1 157 ? -5.035 -4.663 -13.355 1.00 93.25 157 TYR A C 1
ATOM 1293 O O . TYR A 1 157 ? -5.926 -5.454 -13.064 1.00 93.25 157 TYR A O 1
ATOM 1301 N N . HIS A 1 158 ? -3.866 -4.618 -12.712 1.00 95.56 158 HIS A N 1
ATOM 1302 C CA . HIS A 1 158 ? -3.575 -5.541 -11.621 1.00 95.56 158 HIS A CA 1
ATOM 1303 C C . HIS A 1 158 ? -4.592 -5.411 -10.486 1.00 95.56 158 HIS A C 1
ATOM 1305 O O . HIS A 1 158 ? -5.083 -6.416 -9.991 1.00 95.56 158 HIS A O 1
ATOM 1311 N N . LEU A 1 159 ? -4.973 -4.187 -10.108 1.00 93.62 159 LEU A N 1
ATOM 1312 C CA . LEU A 1 159 ? -6.006 -3.962 -9.101 1.00 93.62 159 LEU A CA 1
ATOM 1313 C C . LEU A 1 159 ? -7.350 -4.594 -9.502 1.00 93.62 159 LEU A C 1
ATOM 1315 O O . LEU A 1 159 ? -7.960 -5.280 -8.684 1.00 93.62 159 LEU A O 1
ATOM 1319 N N . CYS A 1 160 ? -7.797 -4.397 -10.746 1.00 93.44 160 CYS A N 1
ATOM 1320 C CA . CYS A 1 160 ? -9.013 -5.021 -11.270 1.00 93.44 160 CYS A CA 1
ATOM 1321 C C . CYS A 1 160 ? -8.942 -6.553 -11.226 1.00 93.44 160 CYS A C 1
ATOM 1323 O O . CYS A 1 160 ? -9.932 -7.185 -10.859 1.00 93.44 160 CYS A O 1
ATOM 1325 N N . ASP A 1 161 ? -7.781 -7.130 -11.543 1.00 96.94 161 ASP A N 1
ATOM 1326 C CA . ASP A 1 161 ? -7.566 -8.579 -11.537 1.00 96.94 161 ASP A CA 1
ATOM 1327 C C . ASP A 1 161 ? -7.654 -9.173 -10.123 1.00 96.94 161 ASP A C 1
ATOM 1329 O O . ASP A 1 161 ? -8.135 -10.291 -9.953 1.00 96.94 161 ASP A O 1
ATOM 1333 N N . ILE A 1 162 ? -7.200 -8.446 -9.095 1.00 97.75 162 ILE A N 1
ATOM 1334 C CA . ILE A 1 162 ? -7.111 -8.979 -7.725 1.00 97.75 162 ILE A CA 1
ATOM 1335 C C . ILE A 1 162 ? -8.278 -8.597 -6.811 1.00 97.75 162 ILE A C 1
ATOM 1337 O O . ILE A 1 162 ? -8.463 -9.242 -5.780 1.00 97.75 162 ILE A O 1
ATOM 1341 N N . PHE A 1 163 ? -9.025 -7.533 -7.122 1.00 96.50 163 PHE A N 1
ATOM 1342 C CA . PHE A 1 163 ? -9.945 -6.910 -6.163 1.00 96.50 163 PHE A CA 1
ATOM 1343 C C . PHE A 1 163 ? -11.002 -7.888 -5.641 1.00 96.50 163 PHE A C 1
ATOM 1345 O O . PHE A 1 163 ? -11.187 -8.011 -4.431 1.00 96.50 163 PHE A O 1
ATOM 1352 N N . MET A 1 164 ? -11.665 -8.615 -6.546 1.00 97.69 164 MET A N 1
ATOM 1353 C CA . MET A 1 164 ? -12.718 -9.563 -6.171 1.00 97.69 164 MET A CA 1
ATOM 1354 C C . MET A 1 164 ? -12.170 -10.739 -5.359 1.00 97.69 164 MET A C 1
ATOM 1356 O O . MET A 1 164 ? -12.800 -11.138 -4.381 1.00 97.69 164 MET A O 1
ATOM 1360 N N . ASP A 1 165 ? -10.988 -11.251 -5.711 1.00 97.94 165 ASP A N 1
ATOM 1361 C CA . ASP A 1 165 ? -10.339 -12.335 -4.968 1.00 97.94 165 ASP A CA 1
ATOM 1362 C C . ASP A 1 165 ? -10.054 -11.925 -3.520 1.00 97.94 165 ASP A C 1
ATOM 1364 O O . ASP A 1 165 ? -10.336 -12.679 -2.587 1.00 97.94 165 ASP A O 1
ATOM 1368 N N . GLU A 1 166 ? -9.483 -10.733 -3.319 1.00 98.00 166 GLU A N 1
ATOM 1369 C CA . GLU A 1 166 ? -9.153 -10.247 -1.977 1.00 98.00 166 GLU A CA 1
ATOM 1370 C C . GLU A 1 166 ? -10.408 -9.883 -1.173 1.00 98.00 166 GLU A C 1
ATOM 1372 O O . GLU A 1 166 ? -10.463 -10.176 0.021 1.00 98.00 166 GLU A O 1
ATOM 1377 N N . LEU A 1 167 ? -11.449 -9.347 -1.819 1.00 97.25 167 LEU A N 1
ATOM 1378 C CA . LEU A 1 167 ? -12.739 -9.082 -1.179 1.00 97.25 167 LEU A CA 1
ATOM 1379 C C . LEU A 1 167 ? -13.396 -10.371 -0.674 1.00 97.25 167 LEU A C 1
ATOM 1381 O O . LEU A 1 167 ? -13.805 -10.439 0.484 1.00 97.25 167 LEU A O 1
ATOM 1385 N N . ILE A 1 168 ? -13.451 -11.411 -1.512 1.00 97.38 168 ILE A N 1
ATOM 1386 C CA . ILE A 1 168 ? -14.010 -12.715 -1.131 1.00 97.38 168 ILE A CA 1
ATOM 1387 C C . ILE A 1 168 ? -13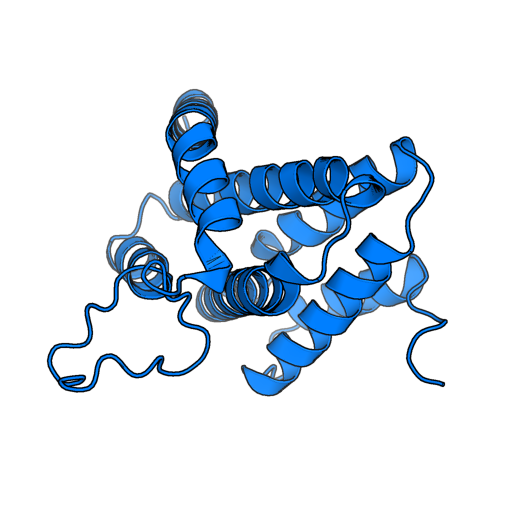.243 -13.298 0.057 1.00 97.38 168 ILE A C 1
ATOM 1389 O O . ILE A 1 168 ? -13.865 -13.778 1.004 1.00 97.38 168 ILE A O 1
ATOM 1393 N N . LYS A 1 169 ? -11.904 -13.229 0.044 1.00 96.19 169 LYS A N 1
ATOM 1394 C CA . LYS A 1 169 ? -11.076 -13.722 1.155 1.00 96.19 169 LYS A CA 1
ATOM 1395 C C . LYS A 1 169 ? -11.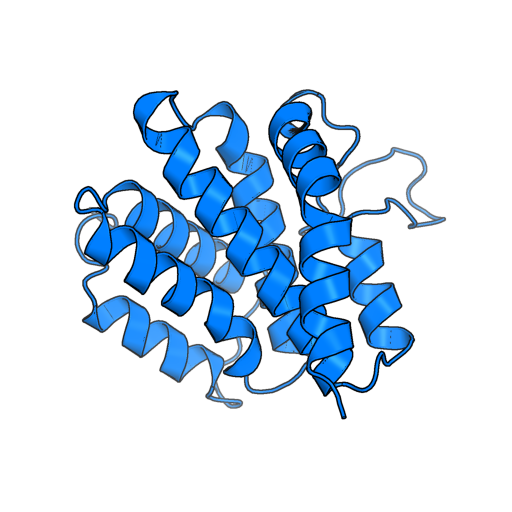428 -13.033 2.470 1.00 96.19 169 LYS A C 1
ATOM 1397 O O . LYS A 1 169 ? -11.689 -13.732 3.444 1.00 96.19 169 LYS A O 1
ATOM 1402 N N . VAL A 1 170 ? -11.490 -11.702 2.493 1.00 96.19 170 VAL A N 1
ATOM 1403 C CA . VAL A 1 170 ? -11.819 -10.946 3.713 1.00 96.19 170 VAL A CA 1
ATOM 1404 C C . VAL A 1 170 ? -13.228 -11.288 4.206 1.00 96.19 170 VAL A C 1
ATOM 1406 O O . VAL A 1 170 ? -13.399 -11.674 5.363 1.00 96.19 170 VAL A O 1
ATOM 1409 N N . CYS A 1 171 ? -14.227 -11.258 3.319 1.00 93.12 171 CYS A N 1
ATOM 1410 C CA . CYS A 1 171 ? -15.613 -11.569 3.676 1.00 93.12 171 CYS A CA 1
ATOM 1411 C C . CYS A 1 171 ? -15.825 -13.026 4.118 1.00 93.12 171 CYS A C 1
ATOM 1413 O O . CYS A 1 171 ? -16.759 -13.300 4.861 1.00 93.12 171 CYS A O 1
ATOM 1415 N N . SER A 1 172 ? -14.982 -13.966 3.678 1.00 90.12 172 SER A N 1
ATOM 1416 C CA . SER A 1 172 ? -15.085 -15.376 4.081 1.00 90.12 172 SER A CA 1
ATOM 1417 C C . SER A 1 172 ? -14.573 -15.662 5.497 1.0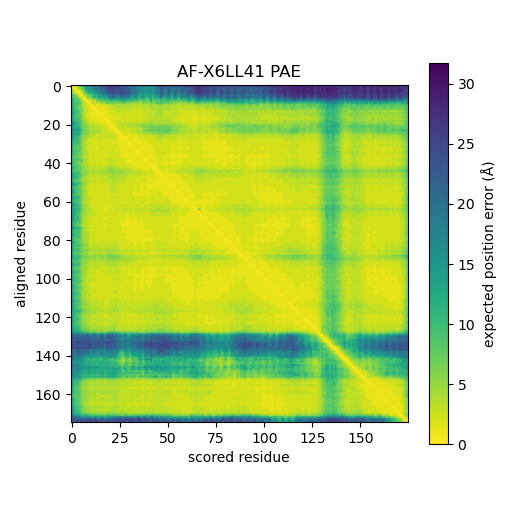0 90.12 172 SER A C 1
ATOM 1419 O O . SER A 1 172 ? -14.886 -16.711 6.058 1.00 90.12 172 SER A O 1
ATOM 1421 N N . VAL A 1 173 ? -13.775 -14.752 6.061 1.00 79.31 173 VAL A N 1
ATOM 1422 C CA . VAL A 1 173 ? -13.146 -14.897 7.384 1.00 79.31 173 VAL A CA 1
ATOM 1423 C C . VAL A 1 173 ? -13.877 -14.085 8.453 1.00 79.31 173 VAL A C 1
ATOM 1425 O O . VAL A 1 173 ? -13.799 -14.432 9.630 1.00 79.31 173 VAL A O 1
ATOM 1428 N N . THR A 1 174 ? -14.584 -13.017 8.068 1.00 58.72 174 THR A N 1
ATOM 1429 C CA . THR A 1 174 ? -15.290 -12.156 9.028 1.00 58.72 174 THR A CA 1
ATOM 1430 C C . THR A 1 174 ? -16.494 -12.910 9.628 1.00 58.72 174 THR A C 1
ATOM 1432 O O . THR A 1 174 ? -17.339 -13.361 8.852 1.00 58.72 174 THR A O 1
ATOM 1435 N N . PRO A 1 175 ? -16.569 -13.100 10.962 1.00 49.56 175 PRO A N 1
ATOM 1436 C CA . PRO A 1 175 ? -17.701 -13.754 11.624 1.00 49.56 175 PRO A CA 1
ATOM 1437 C C . PRO A 1 175 ? -18.976 -12.902 11.638 1.00 49.56 175 PRO A C 1
ATOM 1439 O O . PRO A 1 175 ? -18.866 -11.654 11.633 1.00 49.56 175 PRO A O 1
#

pLDDT: mean 87.4, std 15.17, range [33.28, 98.5]

Mean predicted aligned error: 5.76 Å

Organism: Reticulomyxa filosa (NCBI:txid46433)

Solvent-accessible surface area (backbone atoms only — not comparable to full-atom values): 9968 Å² total; per-residue (Å²): 136,86,82,84,68,68,47,81,65,45,59,51,51,50,49,53,48,46,41,34,76,86,54,86,76,50,71,70,55,42,40,52,50,38,50,52,51,50,53,45,56,69,71,48,82,50,68,70,57,42,53,54,48,35,51,57,61,31,54,44,50,80,43,30,60,43,70,67,55,19,49,48,50,51,28,25,45,49,28,48,51,47,76,47,48,74,74,58,49,79,95,52,39,67,61,52,56,49,36,51,51,45,36,53,35,42,53,51,41,54,37,53,77,53,72,57,39,64,69,58,52,49,55,57,48,50,31,52,42,92,73,56,91,84,46,89,80,74,67,74,68,83,47,38,36,60,71,85,39,81,71,28,45,70,61,51,50,52,48,66,72,44,48,63,62,39,50,51,54,46,63,73,67,60,130

Secondary structure (DSSP, 8-state):
--SS---HHHHHHHHHHHH-TTS---HHHHHHHHHHHHHHHHT--SHHHHHHHHHHHHGGGGGSSSHHHHHHHHHHHHHHHHHHGGG--HHHHHHHHHHHHHHHHHHHHHHHHTTT-HHHHHHHHTTTS---TT-TT-PPPTT---TT-GGGHHHHHHHHHHHHHHHHHHHHH--

Foldseek 3Di:
DPQDDPDVVVLVVVLVLQLDPPRDQDLVNLLVVLVNLVSVLVPDDDPVVLVVSLLSLQLSLVSGNDNVSSLSNLLSNLLNCLVCVLVDDPVCNVSSLVSLLSNLLSLLLVCVVVVVPVVSVVSNVVLEDVPPPPCPPSDDDRSRRDCVPPSCVVVNVSCVVRNVVSNCVSVVPRD